Protein AF-A0AAD5N3J8-F1 (afdb_monomer_lite)

Foldseek 3Di:
DDPPPPPPDFDFQVVLCVVVVVVQDQDDDPDPVVSVVCVCVSVVVSSVVRGDPPPPPCVLADPVLVVLVVVLVVLVPDPPRDPVNNVVSVVVNVVRVVVSVVVVVVVVVVVVVVVVPD

Secondary structure (DSSP, 8-state):
-------PPPPB-HHHHHHHGGG------S-HHHHHHHHHHHHHHHHHHSB------GGGS-HHHHHHHHHHHHHHH-TT--HHHHHHHHHHHHHHHHHHHHHHHHHHHHHHHHHTT-

pLDDT: mean 75.93, std 15.69, range [34.59, 96.69]

Organism: Parelaphostrongylus tenuis (NCBI:txid148309)

Radius of gyration: 22.36 Å; chains: 1; bounding box: 46×36×68 Å

Structure (mmCIF, N/CA/C/O backbone):
data_AF-A0AAD5N3J8-F1
#
_entry.id   AF-A0AAD5N3J8-F1
#
loop_
_atom_site.group_PDB
_atom_site.id
_atom_site.type_symbol
_atom_site.label_atom_id
_atom_site.label_alt_id
_atom_site.label_comp_id
_atom_site.label_asym_id
_atom_site.label_entity_id
_atom_site.label_seq_id
_atom_site.pdbx_PDB_ins_code
_atom_site.Cartn_x
_atom_site.Cartn_y
_atom_site.Cartn_z
_atom_site.occupancy
_atom_site.B_iso_or_equiv
_atom_site.auth_seq_id
_atom_site.auth_comp_id
_atom_site.auth_asym_id
_atom_site.auth_atom_id
_atom_site.pdbx_PDB_model_num
ATOM 1 N N . MET A 1 1 ? -4.858 -28.820 9.110 1.00 35.75 1 MET A N 1
ATOM 2 C CA . MET A 1 1 ? -5.036 -27.354 9.187 1.00 35.75 1 MET A CA 1
ATOM 3 C C . MET A 1 1 ? -5.125 -26.830 7.762 1.00 35.75 1 MET A C 1
ATOM 5 O O . MET A 1 1 ? -4.140 -26.932 7.046 1.00 35.75 1 MET A O 1
ATOM 9 N N . CYS A 1 2 ? -6.297 -26.381 7.308 1.00 34.59 2 CYS A N 1
ATOM 10 C CA . CYS A 1 2 ? -6.487 -25.942 5.921 1.00 34.59 2 CYS A CA 1
ATOM 11 C C . CYS A 1 2 ? -6.465 -24.416 5.847 1.00 34.59 2 CYS A C 1
ATOM 13 O O . CYS A 1 2 ? -7.34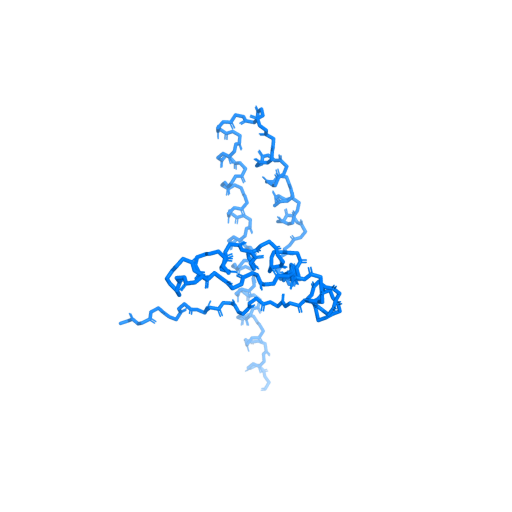2 -23.750 6.394 1.00 34.59 2 CYS A O 1
ATOM 15 N N . TYR A 1 3 ? -5.467 -23.873 5.153 1.00 42.12 3 TYR A N 1
ATOM 16 C CA . TYR A 1 3 ? -5.412 -22.464 4.791 1.00 42.12 3 TYR A CA 1
ATOM 17 C C . TYR A 1 3 ? -6.563 -22.163 3.828 1.00 42.12 3 TYR A C 1
ATOM 19 O O . TYR A 1 3 ? -6.501 -22.521 2.653 1.00 42.12 3 TYR A O 1
ATOM 27 N N . HIS A 1 4 ? -7.615 -21.496 4.302 1.00 40.47 4 HIS A N 1
ATOM 28 C CA . HIS A 1 4 ? -8.539 -20.808 3.405 1.00 40.47 4 HIS A CA 1
ATOM 29 C C . HIS A 1 4 ? -7.762 -19.671 2.726 1.00 40.47 4 HIS A C 1
ATOM 31 O O . HIS A 1 4 ? -7.720 -18.542 3.213 1.00 40.47 4 HIS A O 1
ATOM 37 N N . ARG A 1 5 ? -7.113 -19.965 1.592 1.00 45.25 5 ARG A N 1
ATOM 38 C CA . ARG A 1 5 ? -6.805 -18.943 0.591 1.00 45.25 5 ARG A CA 1
ATOM 39 C C . ARG A 1 5 ? -8.155 -18.412 0.126 1.00 45.25 5 ARG A C 1
ATOM 41 O O . ARG A 1 5 ? -8.782 -18.997 -0.750 1.00 45.25 5 ARG A O 1
ATOM 48 N N . ILE A 1 6 ? -8.613 -17.322 0.733 1.00 51.72 6 ILE A N 1
ATOM 49 C CA . ILE A 1 6 ? -9.677 -16.503 0.164 1.00 51.72 6 ILE A CA 1
ATOM 50 C C . ILE A 1 6 ? -9.125 -16.020 -1.182 1.00 51.72 6 ILE A C 1
ATOM 52 O O . ILE A 1 6 ? -8.342 -15.070 -1.229 1.00 51.72 6 ILE A O 1
ATOM 56 N N . ARG A 1 7 ? -9.452 -16.719 -2.277 1.00 48.22 7 ARG A N 1
ATOM 57 C CA . ARG A 1 7 ? -9.297 -16.161 -3.622 1.00 48.22 7 ARG A CA 1
ATOM 58 C C . ARG A 1 7 ? -10.171 -14.915 -3.628 1.00 48.22 7 ARG A C 1
ATOM 60 O O . ARG A 1 7 ? -11.390 -15.014 -3.551 1.00 48.22 7 ARG A O 1
ATOM 67 N N . LYS A 1 8 ? -9.545 -13.740 -3.618 1.00 54.59 8 LYS A N 1
ATOM 68 C CA . LYS A 1 8 ? -10.270 -12.492 -3.830 1.00 54.59 8 LYS A CA 1
ATOM 69 C C . LYS A 1 8 ? -10.792 -12.528 -5.260 1.00 54.59 8 LYS A C 1
ATOM 71 O O . LYS A 1 8 ? -9.985 -12.631 -6.179 1.00 54.59 8 LYS A O 1
ATOM 76 N N . ALA A 1 9 ? -12.110 -12.495 -5.430 1.00 58.19 9 ALA A N 1
ATOM 77 C CA . ALA A 1 9 ? -12.703 -12.284 -6.740 1.00 58.19 9 ALA A CA 1
ATOM 78 C C . ALA A 1 9 ? -12.193 -10.936 -7.272 1.00 58.19 9 ALA A C 1
ATOM 80 O O . ALA A 1 9 ? -12.275 -9.929 -6.558 1.00 58.19 9 ALA A O 1
ATOM 81 N N . LYS A 1 10 ? -11.588 -10.940 -8.465 1.00 59.03 10 LYS A N 1
ATOM 82 C CA . LYS A 1 10 ? -11.339 -9.705 -9.212 1.00 59.03 10 LYS A CA 1
ATOM 83 C C . LYS A 1 10 ? -12.711 -9.127 -9.561 1.00 59.03 10 LYS A C 1
ATOM 85 O O . LYS A 1 10 ? -13.589 -9.876 -9.982 1.00 59.03 10 LYS A O 1
ATOM 90 N N . GLN A 1 11 ? -12.903 -7.843 -9.286 1.00 66.25 11 GLN A N 1
ATOM 91 C CA . GLN A 1 11 ? -14.092 -7.116 -9.704 1.00 66.25 11 GLN A CA 1
ATOM 92 C C . GLN A 1 11 ? -13.742 -6.406 -11.004 1.00 66.25 11 GLN A C 1
ATOM 94 O O . GLN A 1 11 ? -12.693 -5.766 -11.089 1.00 66.25 11 GLN A O 1
ATOM 99 N N . TYR A 1 12 ? -14.603 -6.575 -11.991 1.00 71.88 12 TYR A N 1
ATOM 100 C CA . TYR A 1 12 ? -14.462 -6.011 -13.319 1.00 71.88 12 TYR A CA 1
ATOM 101 C C . TYR A 1 12 ? -15.476 -4.875 -13.466 1.00 71.88 12 TYR A C 1
ATOM 103 O O . TYR A 1 12 ? -16.541 -4.928 -12.850 1.00 71.88 12 TYR A O 1
ATOM 111 N N . ASP A 1 13 ? -15.090 -3.817 -14.170 1.00 77.00 13 ASP A N 1
ATOM 112 C CA . ASP A 1 13 ? -15.980 -2.726 -14.547 1.00 77.00 13 ASP A CA 1
ATOM 113 C C . ASP A 1 13 ? -16.786 -3.159 -15.775 1.00 77.00 13 ASP A C 1
ATOM 115 O O . ASP A 1 13 ? -16.226 -3.310 -16.860 1.00 77.00 13 ASP A O 1
ATOM 119 N N . ASP A 1 14 ? -18.077 -3.423 -15.587 1.00 76.56 14 ASP A N 1
ATOM 120 C CA . ASP A 1 14 ? -18.931 -3.956 -16.649 1.00 76.56 14 ASP A CA 1
ATOM 121 C C . ASP A 1 14 ? -19.047 -2.974 -17.834 1.00 76.56 14 ASP A C 1
ATOM 123 O O . ASP A 1 14 ? -19.078 -3.415 -18.981 1.00 76.56 14 ASP A O 1
ATOM 127 N N . ASP A 1 15 ? -18.999 -1.657 -17.588 1.00 78.00 15 ASP A N 1
ATOM 128 C CA . ASP A 1 15 ? -19.093 -0.639 -18.644 1.00 78.00 15 ASP A CA 1
ATOM 129 C C . ASP A 1 15 ? -17.828 -0.633 -19.524 1.00 78.00 15 ASP A C 1
ATOM 131 O O . ASP A 1 15 ? -17.899 -0.532 -20.749 1.00 78.00 15 ASP A O 1
ATOM 135 N N . VAL A 1 16 ? -16.652 -0.796 -18.906 1.00 75.81 16 VAL A N 1
ATOM 136 C CA . VAL A 1 16 ? -15.362 -0.893 -19.616 1.00 75.81 16 VAL A CA 1
ATOM 137 C C . VAL A 1 16 ? -15.230 -2.244 -20.325 1.00 75.81 16 VAL A C 1
ATOM 139 O O . VAL A 1 16 ? -14.647 -2.334 -21.408 1.00 75.81 16 VAL A O 1
ATOM 142 N N . LEU A 1 17 ? -15.780 -3.308 -19.736 1.00 76.25 17 LEU A N 1
ATOM 143 C CA . LEU A 1 17 ? -15.806 -4.633 -20.348 1.00 76.25 17 LEU A CA 1
ATOM 144 C C . LEU A 1 17 ? -16.625 -4.626 -21.645 1.00 76.25 17 LEU A C 1
ATOM 146 O O . LEU A 1 17 ? -16.157 -5.144 -22.660 1.00 76.25 17 LEU A O 1
ATOM 150 N N . ASP A 1 18 ? -17.801 -4.000 -21.622 1.00 79.50 18 ASP A N 1
ATOM 151 C CA . ASP A 1 18 ? -18.686 -3.872 -22.782 1.00 79.50 18 ASP A CA 1
ATOM 152 C C . ASP A 1 18 ? -18.086 -2.997 -23.898 1.00 79.50 18 ASP A C 1
ATOM 154 O O . ASP A 1 18 ? -18.408 -3.193 -25.071 1.00 79.50 18 ASP A O 1
ATOM 158 N N . GLU A 1 19 ? -17.174 -2.075 -23.573 1.00 78.19 19 GLU A N 1
ATOM 159 C CA . GLU A 1 19 ? -16.430 -1.281 -24.561 1.00 78.19 19 GLU A CA 1
ATOM 160 C C . GLU A 1 19 ? -15.277 -2.072 -25.206 1.00 78.19 19 GLU A C 1
ATOM 162 O O . GLU A 1 19 ? -15.045 -1.973 -26.414 1.00 78.19 19 GLU A O 1
ATOM 167 N N . ILE A 1 20 ? -14.559 -2.885 -24.423 1.00 76.12 20 ILE A N 1
ATOM 168 C CA . ILE A 1 20 ? -13.359 -3.592 -24.895 1.00 76.12 20 ILE A CA 1
ATOM 169 C C . ILE A 1 20 ? -13.712 -4.889 -25.631 1.00 76.12 20 ILE A C 1
ATOM 171 O O . ILE A 1 20 ? -13.097 -5.186 -26.660 1.00 76.12 20 ILE A O 1
ATOM 175 N N . LEU A 1 21 ? -14.706 -5.649 -25.155 1.00 73.56 21 LEU A N 1
ATOM 176 C CA . LEU A 1 21 ? -15.084 -6.950 -25.727 1.00 73.56 21 LEU A CA 1
ATOM 177 C C . LEU A 1 21 ? -15.366 -6.909 -27.241 1.00 73.56 21 LEU A C 1
ATOM 179 O O . LEU A 1 21 ? -14.857 -7.782 -27.944 1.00 73.56 21 LEU A O 1
ATOM 183 N N . PRO A 1 22 ? -16.102 -5.921 -27.790 1.00 76.50 22 PRO A N 1
ATOM 184 C CA . PRO A 1 22 ? -16.369 -5.850 -29.228 1.00 76.50 22 PRO A CA 1
ATOM 185 C C . PRO A 1 22 ? -15.127 -5.562 -30.080 1.00 76.50 22 PRO A C 1
ATOM 187 O O . PRO A 1 22 ? -15.128 -5.853 -31.273 1.00 76.50 22 PRO A O 1
ATOM 190 N N . SER A 1 23 ? -14.085 -4.967 -29.489 1.00 69.81 23 SER A N 1
ATOM 191 C CA . SER A 1 23 ? -12.823 -4.651 -30.172 1.00 69.81 23 SER A CA 1
ATOM 192 C C . SER A 1 23 ? -11.816 -5.807 -30.155 1.00 69.81 23 SER A C 1
ATOM 194 O O . SER A 1 23 ? -10.821 -5.769 -30.879 1.00 69.81 23 SER A O 1
ATOM 196 N N . TYR A 1 24 ? -12.074 -6.839 -29.345 1.00 69.00 24 TYR A N 1
ATOM 197 C CA . TYR A 1 24 ? -11.211 -8.005 -29.233 1.00 69.00 24 TYR A CA 1
ATOM 198 C C . TYR A 1 24 ? -11.465 -8.980 -30.390 1.00 69.00 24 TYR A C 1
ATOM 200 O O . TYR A 1 24 ? -12.425 -9.752 -30.399 1.00 69.00 24 TYR A O 1
ATOM 208 N N . GLU A 1 25 ? -10.582 -8.952 -31.385 1.00 66.25 25 GLU A N 1
ATOM 209 C CA . GLU A 1 25 ? -10.590 -9.905 -32.492 1.00 66.25 25 GLU A CA 1
ATOM 210 C C . GLU A 1 25 ? -9.882 -11.196 -32.053 1.00 66.25 25 GLU A C 1
ATOM 212 O O . GLU A 1 25 ? -8.659 -11.318 -32.131 1.00 66.25 25 GLU A O 1
ATOM 217 N N . CYS A 1 26 ? -10.653 -12.164 -31.551 1.00 61.84 26 CYS A N 1
ATOM 218 C CA . CYS A 1 26 ? -10.135 -13.491 -31.229 1.00 61.84 26 CYS A CA 1
ATOM 219 C C . CYS A 1 26 ? -9.744 -14.203 -32.531 1.00 61.84 26 CYS A C 1
ATOM 221 O O . CYS A 1 26 ? -10.604 -14.703 -33.260 1.00 61.84 26 CYS A O 1
ATOM 223 N N . ARG A 1 27 ? -8.449 -14.231 -32.847 1.00 61.22 27 ARG A N 1
ATOM 224 C CA . ARG A 1 27 ? -7.927 -15.046 -33.946 1.00 61.22 27 ARG A CA 1
ATOM 225 C C . ARG A 1 27 ? -7.896 -16.491 -33.471 1.00 61.22 27 ARG A C 1
ATOM 227 O O . ARG A 1 27 ? -7.213 -16.790 -32.503 1.00 61.22 27 ARG A O 1
ATOM 234 N N . ILE A 1 28 ? -8.697 -17.335 -34.109 1.00 60.97 28 ILE A N 1
ATOM 235 C CA . ILE A 1 28 ? -8.676 -18.783 -33.904 1.00 60.97 28 ILE A CA 1
ATOM 236 C C . ILE A 1 28 ? -7.675 -19.329 -34.926 1.00 60.97 28 ILE A C 1
ATOM 238 O O . ILE A 1 28 ? -7.912 -19.201 -36.131 1.00 60.97 28 ILE A O 1
ATOM 242 N N . GLU A 1 29 ? -6.541 -19.837 -34.459 1.00 62.75 29 GLU A N 1
ATOM 243 C CA . GLU A 1 29 ? -5.552 -20.560 -35.257 1.00 62.75 29 GLU A CA 1
ATOM 244 C C . GLU A 1 29 ? -5.994 -22.020 -35.481 1.00 62.75 29 GLU A C 1
ATOM 246 O O . GLU A 1 29 ? -6.990 -22.505 -34.946 1.00 62.75 29 GLU A O 1
ATOM 251 N N . GLU A 1 30 ? -5.290 -22.733 -36.363 1.00 59.84 30 GLU A N 1
ATOM 252 C CA . GLU A 1 30 ? -5.618 -24.126 -36.699 1.00 59.84 30 GLU A CA 1
ATOM 253 C C . GLU A 1 30 ? -5.178 -25.134 -35.616 1.00 59.84 30 GLU A C 1
ATOM 255 O O . GLU A 1 30 ? -5.712 -26.247 -35.587 1.00 59.84 30 GLU A O 1
ATOM 260 N N . ASP A 1 31 ? -4.235 -24.769 -34.731 1.00 60.41 31 ASP A N 1
ATOM 261 C CA . ASP A 1 31 ? -3.786 -25.592 -33.598 1.00 60.41 31 ASP A CA 1
ATOM 262 C C . ASP A 1 31 ? -4.467 -25.159 -32.279 1.00 60.41 31 ASP A C 1
ATOM 264 O O . ASP A 1 31 ? -4.119 -24.12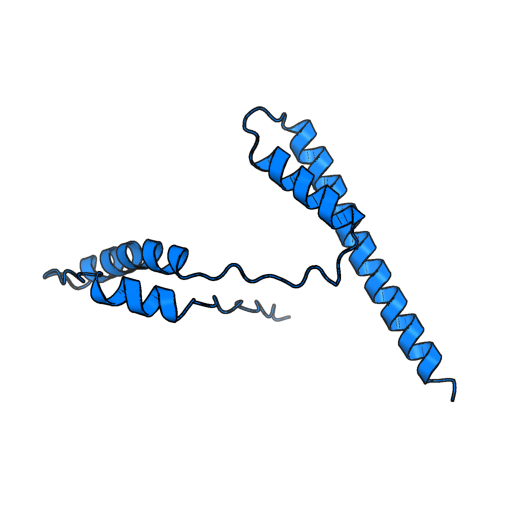3 -31.703 1.00 60.41 31 ASP A O 1
ATOM 268 N N . PRO A 1 32 ? -5.368 -25.989 -31.715 1.00 60.75 32 PRO A N 1
ATOM 269 C CA . PRO A 1 32 ? -6.089 -25.679 -30.479 1.00 60.75 32 PRO A CA 1
ATOM 270 C C . PRO A 1 32 ? -5.203 -25.495 -29.237 1.00 60.75 32 PRO A C 1
ATOM 272 O O . PRO A 1 32 ? -5.687 -25.026 -28.204 1.00 60.75 32 PRO A O 1
ATOM 275 N N . SER A 1 33 ? -3.945 -25.949 -29.278 1.00 63.62 33 SER A N 1
ATOM 276 C CA . SER A 1 33 ? -3.003 -25.821 -28.162 1.00 63.62 33 SER A CA 1
ATOM 277 C C . SER A 1 33 ? -2.239 -24.494 -28.169 1.00 63.62 33 SER A C 1
ATOM 279 O O . SER A 1 33 ? -1.960 -23.966 -27.093 1.00 63.62 33 SER A O 1
ATOM 281 N N . GLU A 1 34 ? -1.991 -23.920 -29.350 1.00 61.06 34 GLU A N 1
ATOM 282 C CA . GLU A 1 34 ? -1.411 -22.579 -29.516 1.00 61.06 34 GLU A CA 1
ATOM 283 C C . GLU A 1 34 ? -2.471 -21.487 -29.287 1.00 61.06 34 GLU A C 1
ATOM 285 O O . GLU A 1 34 ? -2.188 -20.445 -28.691 1.00 61.06 34 GLU A O 1
ATOM 290 N N . ASP A 1 35 ? -3.727 -21.787 -29.631 1.00 64.69 35 ASP A N 1
ATOM 291 C CA . ASP A 1 35 ? -4.885 -20.920 -29.400 1.00 64.69 35 ASP A CA 1
ATOM 292 C C . ASP A 1 35 ? -5.078 -20.521 -27.937 1.00 64.69 35 ASP A C 1
ATOM 294 O O . ASP A 1 35 ? -5.473 -19.394 -27.639 1.00 64.69 35 ASP A O 1
ATOM 298 N N . TYR A 1 36 ? -4.825 -21.436 -26.998 1.00 69.31 36 TYR A N 1
ATOM 299 C CA . TYR A 1 36 ? -5.117 -21.175 -25.591 1.00 69.31 36 TYR A CA 1
ATOM 300 C C . TYR A 1 36 ? -4.125 -20.193 -24.961 1.00 69.31 36 TYR A C 1
ATOM 302 O O . TYR A 1 36 ? -4.542 -19.323 -24.198 1.00 69.31 36 TYR A O 1
ATOM 310 N N . GLU A 1 37 ? -2.829 -20.306 -25.264 1.00 72.50 37 GLU A N 1
ATOM 311 C CA . GLU A 1 37 ? -1.827 -19.375 -24.727 1.00 72.50 37 GLU A CA 1
ATOM 312 C C . GLU A 1 37 ? -2.016 -17.973 -25.312 1.00 72.50 37 GLU A C 1
ATOM 314 O O . GLU A 1 37 ? -2.049 -16.998 -24.565 1.00 72.50 37 GLU A O 1
ATOM 319 N N . LEU A 1 38 ? -2.267 -17.875 -26.620 1.00 68.62 38 LEU A N 1
ATOM 320 C CA . LEU A 1 38 ? -2.546 -16.602 -27.289 1.00 68.62 38 LEU A CA 1
ATOM 321 C C . LEU A 1 38 ? -3.845 -15.951 -26.798 1.00 68.62 38 LEU A C 1
ATOM 323 O O . LEU A 1 38 ? -3.908 -14.730 -26.643 1.00 68.62 38 LEU A O 1
ATOM 327 N N . LEU A 1 39 ? -4.871 -16.753 -26.505 1.00 70.44 39 LEU A N 1
ATOM 328 C CA . LEU A 1 39 ? -6.112 -16.273 -25.905 1.00 70.44 39 LEU A CA 1
ATOM 329 C C . LEU A 1 39 ? -5.882 -15.769 -24.476 1.00 70.44 39 LEU A C 1
ATOM 331 O O . LEU A 1 39 ? -6.404 -14.720 -24.108 1.00 70.44 39 LEU A O 1
ATOM 335 N N . VAL A 1 40 ? -5.086 -16.471 -23.668 1.00 72.06 40 VAL A N 1
ATOM 336 C CA . VAL A 1 40 ? -4.759 -16.029 -22.305 1.00 72.06 40 VAL A CA 1
ATOM 337 C C . VAL A 1 40 ? -3.954 -14.728 -22.323 1.00 72.06 40 VAL A C 1
ATOM 339 O O . VAL A 1 40 ? -4.342 -13.790 -21.626 1.00 72.06 40 VAL A O 1
ATOM 342 N N . ASP A 1 41 ? -2.911 -14.633 -23.148 1.00 73.00 41 ASP A N 1
ATOM 343 C CA . ASP A 1 41 ? -2.084 -13.425 -23.282 1.00 73.00 41 ASP A CA 1
ATOM 344 C C . ASP A 1 41 ? -2.897 -12.249 -23.844 1.00 73.00 41 ASP A C 1
ATOM 346 O O . ASP A 1 41 ? -2.820 -11.120 -23.351 1.00 73.00 41 ASP A O 1
ATOM 350 N N . GLY A 1 42 ? -3.744 -12.510 -24.844 1.00 70.38 42 GLY A N 1
ATOM 351 C CA . GLY A 1 42 ? -4.619 -11.502 -25.432 1.00 70.38 42 GLY A CA 1
ATOM 352 C C . GLY A 1 42 ? -5.692 -10.995 -24.465 1.00 70.38 42 GLY A C 1
ATOM 353 O O . GLY A 1 42 ? -6.073 -9.829 -24.548 1.00 70.38 42 GLY A O 1
ATOM 354 N N . LEU A 1 43 ? -6.158 -11.834 -23.536 1.00 73.44 43 LEU A N 1
ATOM 355 C CA . LEU A 1 43 ? -7.142 -11.466 -22.513 1.00 73.44 43 LEU A CA 1
ATOM 356 C C . LEU A 1 43 ? -6.512 -10.875 -21.245 1.00 73.44 43 LEU A C 1
ATOM 358 O O . LEU A 1 43 ? -7.224 -10.242 -20.461 1.00 73.44 43 LEU A O 1
ATOM 362 N N . GLU A 1 44 ? -5.205 -11.033 -21.027 1.00 75.88 44 GLU A N 1
ATOM 363 C CA . GLU A 1 44 ? -4.526 -10.511 -19.837 1.00 75.88 44 GLU A CA 1
ATOM 364 C C . GLU A 1 44 ? -4.536 -8.975 -19.802 1.00 75.88 44 GLU A C 1
ATOM 366 O O . GLU A 1 44 ? -4.876 -8.385 -18.773 1.00 75.88 44 GLU A O 1
ATOM 371 N N . ILE A 1 45 ? -4.261 -8.329 -20.941 1.00 69.12 45 ILE A N 1
ATOM 372 C CA . ILE A 1 45 ? -4.237 -6.862 -21.063 1.00 69.12 45 ILE A CA 1
ATOM 373 C C . ILE A 1 45 ? -5.641 -6.253 -20.840 1.00 69.12 45 ILE A C 1
ATOM 375 O O . ILE A 1 45 ? -5.770 -5.386 -19.968 1.00 69.12 45 ILE A O 1
ATOM 379 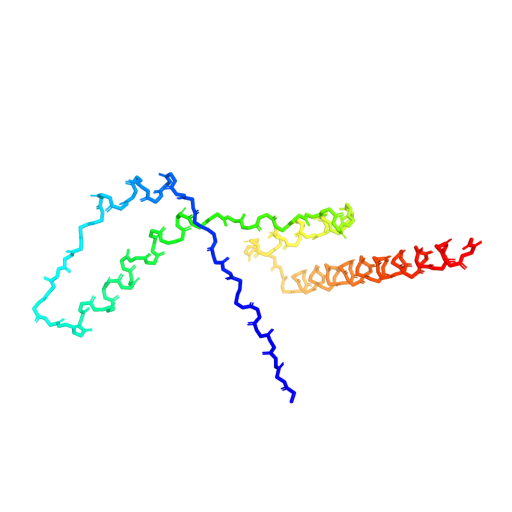N N . PRO A 1 46 ? -6.715 -6.713 -21.521 1.00 69.75 46 PRO A N 1
ATOM 380 C CA . PRO A 1 46 ? -8.090 -6.318 -21.211 1.00 69.75 46 PRO A CA 1
ATOM 381 C C . PRO A 1 46 ? -8.465 -6.555 -19.747 1.00 69.75 46 PRO A C 1
ATOM 383 O O . PRO A 1 46 ? -9.049 -5.690 -19.101 1.00 69.75 46 PRO A O 1
ATOM 386 N N . ALA A 1 47 ? -8.099 -7.705 -19.177 1.00 69.38 47 ALA A N 1
ATOM 387 C CA . ALA A 1 47 ? -8.436 -8.023 -17.794 1.00 69.38 47 ALA A CA 1
ATOM 388 C C . ALA A 1 47 ? -7.749 -7.093 -16.782 1.00 69.38 47 ALA A C 1
ATOM 390 O O . ALA A 1 47 ? -8.290 -6.875 -15.695 1.00 69.38 47 ALA A O 1
ATOM 391 N N . GLU A 1 48 ? -6.569 -6.558 -17.096 1.00 71.38 48 GLU A N 1
ATOM 392 C CA . GLU A 1 48 ? -5.904 -5.553 -16.267 1.00 71.38 48 GLU A CA 1
ATOM 393 C C . GLU A 1 48 ? -6.563 -4.172 -16.402 1.00 71.38 48 GLU A C 1
ATOM 395 O O . GLU A 1 48 ? -6.733 -3.487 -15.394 1.00 71.38 48 GLU A O 1
ATOM 400 N N . GLN A 1 49 ? -7.021 -3.805 -17.603 1.00 68.12 49 GLN A N 1
ATOM 401 C CA . GLN A 1 49 ? -7.728 -2.543 -17.872 1.00 68.12 49 GLN A CA 1
ATOM 402 C C . GLN A 1 49 ? -9.117 -2.478 -17.225 1.00 68.12 49 GLN A C 1
ATOM 404 O O . GLN A 1 49 ? -9.502 -1.445 -16.686 1.00 68.12 49 GLN A O 1
ATOM 409 N N . VAL A 1 50 ? -9.849 -3.591 -17.242 1.00 69.38 50 VAL A N 1
ATOM 410 C CA . VAL A 1 50 ? -11.206 -3.701 -16.686 1.00 69.38 50 VAL A CA 1
ATOM 411 C C . VAL A 1 50 ? -11.173 -3.942 -15.167 1.00 69.38 50 VAL A C 1
ATOM 413 O O . VAL A 1 50 ? -12.178 -3.803 -14.470 1.00 69.38 50 VAL A O 1
ATOM 416 N N . SER A 1 51 ? -10.021 -4.323 -14.606 1.00 68.62 51 SER A N 1
ATOM 417 C CA . SER A 1 51 ? -9.900 -4.606 -13.177 1.00 68.62 51 SER A CA 1
ATOM 418 C C . SER A 1 51 ? -10.074 -3.330 -12.352 1.00 68.62 51 SER A C 1
ATOM 420 O O . SER A 1 51 ? -9.150 -2.526 -12.221 1.00 68.62 51 SER A O 1
ATOM 422 N N . VAL A 1 52 ? -11.206 -3.210 -11.658 1.00 63.81 52 VAL A N 1
ATOM 423 C CA . VAL A 1 52 ? -11.411 -2.127 -10.696 1.00 63.81 52 VAL A CA 1
ATOM 424 C C . VAL A 1 52 ? -10.437 -2.329 -9.534 1.00 63.81 52 VAL A C 1
ATOM 426 O O . VAL A 1 52 ? -10.450 -3.393 -8.892 1.00 63.81 52 VAL A O 1
ATOM 429 N N . PRO A 1 53 ? -9.583 -1.340 -9.204 1.00 59.81 53 PRO A N 1
ATOM 430 C CA . PRO A 1 53 ? -8.773 -1.417 -8.006 1.00 59.81 53 PRO A CA 1
ATOM 431 C C . PRO A 1 53 ? -9.726 -1.515 -6.824 1.00 59.81 53 PRO A C 1
ATOM 433 O O . PRO A 1 53 ? -10.424 -0.564 -6.486 1.00 59.81 53 PRO A O 1
ATOM 436 N N . GLN A 1 54 ? -9.772 -2.694 -6.202 1.00 57.47 54 GLN A N 1
ATOM 437 C CA . GLN A 1 54 ? -10.592 -2.932 -5.027 1.00 57.47 54 GLN A CA 1
ATOM 438 C C . GLN A 1 54 ? -10.158 -1.923 -3.961 1.00 57.47 54 GLN A C 1
ATOM 440 O O . GLN A 1 54 ? -9.130 -2.117 -3.301 1.00 57.47 54 GLN A O 1
ATOM 445 N N . THR A 1 55 ? -10.918 -0.835 -3.806 1.00 51.38 55 THR A N 1
ATOM 446 C CA . THR A 1 55 ? -10.724 0.155 -2.754 1.00 51.38 55 THR A CA 1
ATOM 447 C C . THR A 1 55 ? -11.040 -0.555 -1.453 1.00 51.38 55 THR A C 1
ATOM 449 O O . THR A 1 55 ? -12.174 -0.584 -0.979 1.00 51.38 55 THR A O 1
ATOM 452 N N . LYS A 1 56 ? -10.035 -1.227 -0.890 1.00 56.22 56 LYS A N 1
ATOM 453 C CA . LYS A 1 56 ? -10.102 -1.730 0.474 1.00 56.22 56 LYS A CA 1
ATOM 454 C C . LYS A 1 56 ? -10.341 -0.488 1.314 1.00 56.22 56 LYS A C 1
ATOM 456 O O . LYS A 1 56 ? -9.461 0.372 1.355 1.00 56.22 56 LYS A O 1
ATOM 461 N N . SER A 1 57 ? -11.536 -0.363 1.888 1.00 56.03 57 SER A N 1
ATOM 462 C CA . SER A 1 57 ? -11.888 0.782 2.714 1.00 56.03 57 SER A CA 1
ATOM 463 C C . SER A 1 57 ? -10.759 1.006 3.717 1.00 56.03 57 SER A C 1
ATOM 465 O O . SER A 1 57 ? -10.421 0.149 4.536 1.00 56.03 57 SER A O 1
ATOM 467 N N . SER A 1 58 ? -10.092 2.149 3.588 1.00 62.56 58 SER A N 1
ATOM 468 C CA . SER A 1 58 ? -8.997 2.520 4.484 1.00 62.56 58 SER A CA 1
ATOM 469 C C . SER A 1 58 ? -9.534 3.047 5.818 1.00 62.56 58 SER A C 1
ATOM 471 O O . SER A 1 58 ? -8.770 3.550 6.637 1.00 62.56 58 SER A O 1
ATOM 473 N N . ASP A 1 59 ? -10.843 2.924 6.047 1.00 67.25 59 ASP A N 1
ATOM 474 C CA . ASP A 1 59 ? -11.570 3.368 7.239 1.00 67.25 59 ASP A CA 1
ATOM 475 C C . ASP A 1 59 ? -11.074 2.682 8.518 1.00 67.25 59 ASP A C 1
ATOM 477 O O . ASP A 1 59 ? -11.201 3.229 9.611 1.00 67.25 59 ASP A O 1
ATOM 481 N N . GLY A 1 60 ? -10.460 1.500 8.391 1.00 71.88 60 GLY A N 1
ATOM 482 C CA . GLY A 1 60 ? -9.831 0.785 9.503 1.00 71.88 60 GLY A CA 1
ATOM 483 C C . GLY A 1 60 ? -8.391 1.208 9.817 1.00 71.88 60 GLY A C 1
ATOM 484 O O . GLY A 1 60 ? -7.816 0.688 10.770 1.00 71.88 60 GLY A O 1
ATOM 485 N N . ILE A 1 61 ? -7.795 2.105 9.026 1.00 84.94 61 ILE A N 1
ATOM 486 C CA . ILE A 1 61 ? -6.377 2.474 9.102 1.00 84.94 61 ILE A CA 1
ATOM 487 C C . ILE A 1 61 ? -6.257 3.944 9.520 1.00 84.94 61 ILE A C 1
ATOM 489 O O . ILE A 1 61 ? -6.930 4.817 8.968 1.00 84.94 61 ILE A O 1
ATOM 493 N N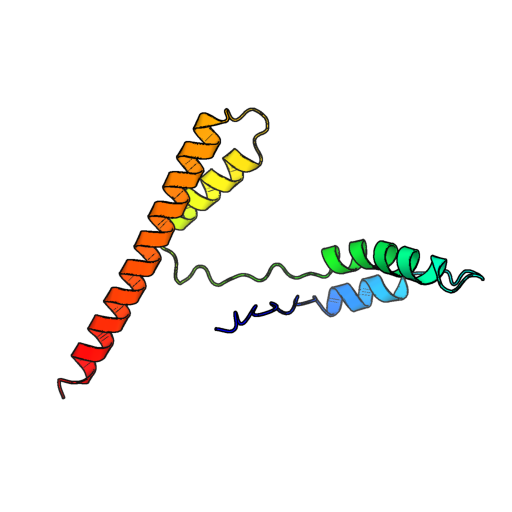 . SER A 1 62 ? -5.394 4.226 10.496 1.00 89.31 62 SER A N 1
ATOM 494 C CA . SER A 1 62 ? -5.137 5.589 10.973 1.00 89.31 62 SER A CA 1
ATOM 495 C C . SER A 1 62 ? -4.544 6.486 9.883 1.00 89.31 62 SER A C 1
ATOM 497 O O . SER A 1 62 ? -3.858 6.019 8.973 1.00 89.31 62 SER A O 1
ATOM 499 N N . THR A 1 63 ? -4.770 7.796 9.994 1.00 90.06 63 THR A N 1
ATOM 500 C CA . THR A 1 63 ? -4.204 8.806 9.081 1.00 90.06 63 THR A CA 1
ATOM 501 C C . THR A 1 63 ? -2.681 8.711 9.003 1.00 90.06 63 THR A C 1
ATOM 503 O O . THR A 1 63 ? -2.126 8.678 7.912 1.00 90.06 63 THR A O 1
ATOM 506 N N . THR A 1 64 ? -2.019 8.519 10.144 1.00 91.00 64 THR A N 1
ATOM 507 C CA . THR A 1 64 ? -0.564 8.334 10.237 1.00 91.00 64 THR A CA 1
ATOM 508 C C . THR A 1 64 ? -0.073 7.124 9.445 1.00 91.00 64 THR A C 1
ATOM 510 O O . THR A 1 64 ? 0.957 7.184 8.778 1.00 91.00 64 THR A O 1
ATOM 513 N N . THR A 1 65 ? -0.810 6.010 9.477 1.00 92.94 65 THR A N 1
ATOM 514 C CA . THR A 1 65 ? -0.449 4.829 8.687 1.00 92.94 65 THR A CA 1
ATOM 515 C C . THR A 1 65 ? -0.677 5.073 7.197 1.00 92.94 65 THR A C 1
ATOM 517 O O . THR A 1 65 ? 0.119 4.600 6.390 1.00 92.94 65 THR A O 1
ATOM 520 N N . LYS A 1 66 ? -1.719 5.825 6.812 1.00 91.69 66 LYS A N 1
ATOM 521 C CA . LYS A 1 66 ? -1.951 6.197 5.405 1.00 91.69 66 LYS A CA 1
ATOM 522 C C . LYS A 1 66 ? -0.789 7.026 4.853 1.00 91.69 66 LYS A C 1
ATOM 524 O O . LYS A 1 66 ? -0.243 6.656 3.820 1.00 91.69 66 LYS A O 1
ATOM 529 N N . GLU A 1 67 ? -0.343 8.044 5.587 1.00 92.62 67 GLU A N 1
ATOM 530 C CA . GLU A 1 67 ? 0.815 8.876 5.217 1.00 92.62 67 GLU A CA 1
ATOM 531 C C . GLU A 1 67 ? 2.106 8.052 5.081 1.00 92.62 67 GLU A C 1
ATOM 533 O O . GLU A 1 67 ? 2.889 8.230 4.147 1.00 92.62 67 GLU A O 1
ATOM 538 N N . LEU A 1 68 ? 2.336 7.099 5.993 1.00 94.06 68 LEU A N 1
ATOM 539 C CA . LEU A 1 68 ? 3.497 6.209 5.909 1.00 94.06 68 LEU A CA 1
ATOM 540 C C . LEU A 1 68 ? 3.438 5.285 4.691 1.00 94.06 68 LEU A C 1
ATOM 542 O O . LEU A 1 68 ? 4.474 5.034 4.076 1.00 94.06 68 LEU A O 1
ATOM 546 N N . LEU A 1 69 ? 2.253 4.780 4.345 1.00 92.69 69 LEU A N 1
ATOM 547 C CA . LEU A 1 69 ? 2.063 3.939 3.167 1.00 92.69 69 LEU A CA 1
ATOM 548 C C . LEU A 1 69 ? 2.255 4.727 1.873 1.00 92.69 69 LEU A C 1
ATOM 550 O O . LEU A 1 69 ? 2.902 4.211 0.968 1.00 92.69 69 LEU A O 1
ATOM 554 N N . GLU A 1 70 ? 1.764 5.963 1.808 1.00 92.94 70 GLU A N 1
ATOM 555 C CA . GLU A 1 70 ? 1.985 6.872 0.679 1.00 92.94 70 GLU A CA 1
ATOM 556 C C . GLU A 1 70 ? 3.483 7.133 0.478 1.00 92.94 70 GLU A C 1
ATOM 558 O O . GLU A 1 70 ? 4.041 6.787 -0.563 1.00 92.94 70 GLU A O 1
ATOM 563 N N . LYS A 1 71 ? 4.189 7.536 1.541 1.00 92.56 71 LYS A N 1
ATOM 564 C CA . LYS A 1 71 ? 5.654 7.680 1.522 1.00 92.56 71 LYS A CA 1
ATOM 565 C C . LYS A 1 71 ? 6.376 6.377 1.151 1.00 92.56 71 LYS A C 1
ATOM 567 O O . LYS A 1 71 ? 7.438 6.385 0.525 1.00 92.56 71 LYS A O 1
ATOM 572 N N . GLY A 1 72 ? 5.827 5.237 1.564 1.00 93.25 72 GLY A N 1
ATOM 573 C CA . GLY A 1 72 ? 6.305 3.910 1.186 1.00 93.25 72 GLY A CA 1
ATOM 574 C C . GLY A 1 72 ? 6.182 3.635 -0.308 1.00 93.25 72 GLY A C 1
ATOM 575 O O . GLY A 1 72 ? 7.110 3.073 -0.896 1.00 93.25 72 GLY A O 1
ATOM 576 N N . MET A 1 73 ? 5.075 4.048 -0.920 1.00 91.75 73 MET A N 1
ATOM 577 C CA . MET A 1 73 ? 4.843 3.930 -2.357 1.00 91.75 73 MET A CA 1
ATOM 578 C C . MET A 1 73 ? 5.788 4.835 -3.145 1.00 91.75 73 MET A C 1
ATOM 580 O O . MET A 1 73 ? 6.438 4.346 -4.071 1.00 91.75 73 MET A O 1
ATOM 584 N N . ASP A 1 74 ? 5.978 6.081 -2.710 1.00 90.69 74 ASP A N 1
ATOM 585 C CA . ASP A 1 74 ? 6.925 7.013 -3.335 1.00 90.69 74 ASP A CA 1
ATOM 586 C C . ASP A 1 74 ? 8.346 6.438 -3.360 1.00 90.69 74 ASP A C 1
ATOM 588 O O . ASP A 1 74 ? 9.027 6.426 -4.387 1.00 90.69 74 ASP A O 1
ATOM 592 N N . ILE A 1 75 ? 8.793 5.874 -2.233 1.00 90.62 75 ILE A N 1
ATOM 593 C CA . ILE A 1 75 ? 10.122 5.257 -2.113 1.00 90.62 75 ILE A CA 1
ATOM 594 C C . ILE A 1 75 ? 10.231 3.971 -2.940 1.00 90.62 75 ILE A C 1
ATOM 596 O O . ILE A 1 75 ? 11.310 3.654 -3.447 1.00 90.62 75 ILE A O 1
ATOM 600 N N . LYS A 1 76 ? 9.138 3.217 -3.087 1.00 84.25 76 LYS A N 1
ATOM 601 C CA . LYS A 1 76 ? 9.111 2.000 -3.904 1.00 84.25 76 LYS A CA 1
ATOM 602 C C . LYS A 1 76 ? 9.308 2.327 -5.386 1.00 84.25 76 LYS A C 1
ATOM 604 O O . LYS A 1 76 ? 10.083 1.630 -6.046 1.00 84.25 76 LYS A O 1
ATOM 609 N N . ILE A 1 77 ? 8.631 3.370 -5.871 1.00 90.81 77 ILE A N 1
ATOM 610 C CA . ILE A 1 77 ? 8.688 3.835 -7.264 1.00 90.81 77 ILE A CA 1
ATOM 611 C C . ILE A 1 77 ? 10.023 4.533 -7.552 1.00 90.81 77 ILE A C 1
ATOM 613 O O . ILE A 1 77 ? 10.574 4.385 -8.640 1.00 90.81 77 ILE A O 1
ATOM 617 N N . ASN A 1 78 ? 10.594 5.234 -6.569 1.00 87.44 78 ASN A N 1
ATOM 618 C CA . ASN A 1 78 ? 11.863 5.930 -6.730 1.00 87.44 78 ASN A CA 1
ATOM 619 C C . ASN A 1 78 ? 13.038 4.961 -6.992 1.00 87.44 78 ASN A C 1
ATOM 621 O O . ASN A 1 78 ? 13.556 4.306 -6.080 1.00 87.44 78 ASN A O 1
ATOM 625 N N . SER A 1 79 ? 13.510 4.919 -8.239 1.00 84.38 79 SER A N 1
ATOM 626 C CA . SER A 1 79 ? 14.649 4.102 -8.682 1.00 84.38 79 SER A CA 1
ATOM 627 C C . SER A 1 79 ? 15.980 4.496 -8.029 1.00 84.38 79 SER A C 1
ATOM 629 O O . SER A 1 79 ? 16.852 3.647 -7.871 1.00 84.38 79 SER A O 1
ATOM 631 N N . SER A 1 80 ? 16.119 5.748 -7.580 1.00 94.62 80 SER A N 1
ATOM 632 C CA . SER A 1 80 ? 17.311 6.259 -6.884 1.00 94.62 80 SER A CA 1
ATOM 633 C C . SER A 1 80 ? 17.327 5.971 -5.377 1.00 94.62 80 SER A C 1
ATOM 635 O O . SER A 1 80 ? 18.325 6.226 -4.704 1.00 94.62 80 SER A O 1
ATOM 637 N N . ALA A 1 81 ? 16.236 5.436 -4.817 1.00 92.88 81 ALA A N 1
ATOM 638 C CA . ALA A 1 81 ? 16.155 5.169 -3.388 1.00 92.88 81 ALA A CA 1
ATOM 639 C C . ALA A 1 81 ? 17.083 4.018 -2.970 1.00 92.88 81 ALA A C 1
ATOM 641 O O . ALA A 1 81 ? 16.918 2.875 -3.406 1.00 92.88 81 ALA A O 1
ATOM 642 N N . THR A 1 82 ? 17.997 4.306 -2.041 1.00 95.94 82 THR A N 1
ATOM 643 C CA . THR A 1 82 ? 18.912 3.321 -1.453 1.00 95.94 82 THR A CA 1
ATOM 644 C C . THR A 1 82 ? 18.157 2.157 -0.809 1.00 95.94 82 THR A C 1
ATOM 646 O O . THR A 1 82 ? 17.091 2.325 -0.209 1.00 95.94 82 THR A O 1
ATOM 649 N N . HIS A 1 83 ? 18.761 0.969 -0.843 1.00 93.81 83 HIS A N 1
ATOM 65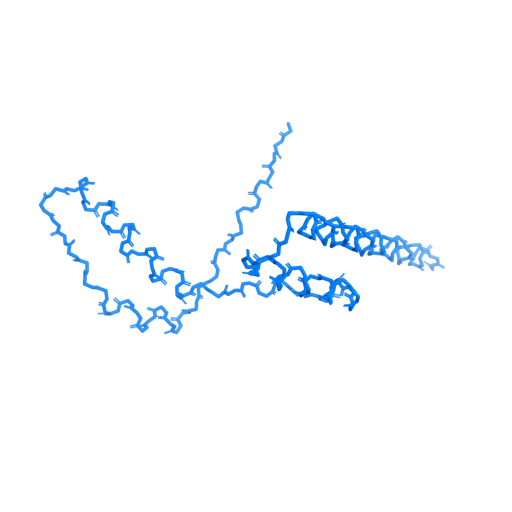0 C CA . HIS A 1 83 ? 18.238 -0.231 -0.189 1.00 93.81 83 HIS A CA 1
ATOM 651 C C . HIS A 1 83 ? 17.893 -0.012 1.298 1.00 93.81 83 HIS A C 1
ATOM 653 O O . HIS A 1 83 ? 16.825 -0.416 1.755 1.00 93.81 83 HIS A O 1
ATOM 659 N N . LEU A 1 84 ? 18.749 0.699 2.041 1.00 95.94 84 LEU A N 1
ATOM 660 C CA . LEU A 1 84 ? 18.507 1.019 3.452 1.00 95.94 84 LEU A CA 1
ATOM 661 C C . LEU A 1 84 ? 17.242 1.870 3.655 1.00 95.94 84 LEU A C 1
ATOM 663 O O . LEU A 1 84 ? 16.464 1.615 4.574 1.00 95.94 84 LEU A O 1
ATOM 667 N N . THR A 1 85 ? 17.008 2.845 2.776 1.00 93.75 85 THR A N 1
ATOM 668 C CA . THR A 1 85 ? 15.814 3.698 2.797 1.00 93.75 85 THR A CA 1
ATOM 669 C C . THR A 1 85 ? 14.558 2.871 2.545 1.00 93.75 85 THR A C 1
ATOM 671 O O . THR A 1 85 ? 13.584 2.982 3.287 1.00 93.75 85 THR A O 1
ATOM 674 N N . ARG A 1 86 ? 14.602 1.972 1.554 1.00 92.94 86 ARG A N 1
ATOM 675 C CA . ARG A 1 86 ? 13.500 1.045 1.251 1.00 92.94 86 ARG A CA 1
ATOM 676 C C . ARG A 1 86 ? 13.172 0.151 2.451 1.00 92.94 86 ARG A C 1
ATOM 678 O O . ARG A 1 86 ? 12.004 0.036 2.822 1.00 92.94 86 ARG A O 1
ATOM 685 N N . LEU A 1 87 ? 14.190 -0.433 3.091 1.00 95.69 87 LEU A N 1
ATOM 686 C CA . LEU A 1 87 ? 14.012 -1.278 4.275 1.00 95.69 87 LEU A CA 1
ATOM 687 C C . LEU A 1 87 ? 13.419 -0.507 5.452 1.00 95.69 87 LEU A C 1
ATOM 689 O O . LEU A 1 87 ? 12.433 -0.949 6.040 1.00 95.69 87 LEU A O 1
ATOM 693 N N . THR A 1 88 ? 13.992 0.650 5.776 1.00 96.31 88 THR A N 1
ATOM 694 C CA . THR A 1 88 ? 13.561 1.464 6.919 1.00 96.31 88 THR A CA 1
ATOM 695 C C . THR A 1 88 ? 12.102 1.876 6.765 1.00 96.31 88 THR A C 1
ATOM 697 O O . THR A 1 88 ? 11.305 1.702 7.687 1.00 96.31 88 THR A O 1
ATOM 700 N N . THR A 1 89 ? 11.714 2.337 5.575 1.00 93.81 89 THR A N 1
ATOM 701 C CA . THR A 1 89 ? 10.323 2.701 5.302 1.00 93.81 89 THR A CA 1
ATOM 702 C C . THR A 1 89 ? 9.395 1.494 5.378 1.00 93.81 89 THR A C 1
ATOM 704 O O . THR A 1 89 ? 8.316 1.595 5.960 1.00 93.81 89 THR A O 1
ATOM 707 N N . ASN A 1 90 ? 9.811 0.331 4.865 1.00 93.00 90 ASN A N 1
ATOM 708 C CA . ASN A 1 90 ? 9.001 -0.883 4.950 1.00 93.00 90 ASN A CA 1
ATOM 709 C C . ASN A 1 90 ? 8.760 -1.316 6.404 1.00 93.00 90 ASN A C 1
ATOM 711 O O . ASN A 1 90 ? 7.630 -1.647 6.763 1.00 93.00 90 ASN A O 1
ATOM 715 N N . VAL A 1 91 ? 9.795 -1.268 7.247 1.00 96.69 91 VAL A N 1
ATOM 716 C CA . VAL A 1 91 ? 9.690 -1.573 8.682 1.00 96.69 91 VAL A CA 1
ATOM 717 C C . VAL A 1 91 ? 8.715 -0.618 9.368 1.00 96.69 91 VAL A C 1
ATOM 719 O O . VAL A 1 91 ? 7.834 -1.074 10.098 1.00 96.69 91 VAL A O 1
ATOM 722 N N . SER A 1 92 ? 8.817 0.683 9.093 1.00 95.31 92 SER A N 1
ATOM 723 C CA . SER A 1 92 ? 7.904 1.689 9.646 1.00 95.31 92 SER A CA 1
ATOM 724 C C . SER A 1 92 ? 6.453 1.454 9.218 1.00 95.31 92 SER A C 1
ATOM 726 O O . SER A 1 92 ? 5.561 1.459 10.064 1.00 95.31 92 SER A O 1
ATOM 728 N N . CYS A 1 93 ? 6.212 1.156 7.936 1.00 93.06 93 CYS A N 1
ATOM 729 C CA . CYS A 1 93 ? 4.873 0.831 7.431 1.00 93.06 93 CYS A CA 1
ATOM 730 C C . CYS A 1 93 ? 4.284 -0.398 8.137 1.00 93.06 93 CYS A C 1
ATOM 732 O O . CYS A 1 93 ? 3.137 -0.373 8.581 1.00 93.06 93 CYS A O 1
ATOM 734 N N . ARG A 1 94 ? 5.074 -1.475 8.271 1.00 95.31 94 ARG A N 1
ATOM 735 C CA . ARG A 1 94 ? 4.633 -2.711 8.939 1.00 95.31 94 ARG A CA 1
ATOM 736 C C . ARG A 1 94 ? 4.283 -2.470 10.401 1.00 95.31 94 ARG A C 1
ATOM 738 O O . ARG A 1 94 ? 3.257 -2.967 10.855 1.00 95.31 94 ARG A O 1
ATOM 745 N N . ARG A 1 95 ? 5.108 -1.703 11.118 1.00 96.50 95 ARG A N 1
ATOM 746 C CA . ARG A 1 95 ? 4.860 -1.363 12.523 1.00 96.50 95 ARG A CA 1
ATOM 747 C C . ARG A 1 95 ? 3.553 -0.588 12.679 1.00 96.50 95 ARG A C 1
ATOM 749 O O . ARG A 1 95 ? 2.708 -0.990 13.468 1.00 96.50 95 ARG A O 1
ATOM 756 N N . SER A 1 96 ? 3.355 0.457 11.877 1.00 93.81 96 SER A N 1
ATOM 757 C CA . SER A 1 96 ? 2.145 1.288 11.948 1.00 93.81 96 SER A CA 1
ATOM 758 C C . SER A 1 96 ? 0.871 0.486 11.655 1.00 93.81 96 SER A C 1
ATOM 760 O O . SER A 1 96 ? -0.133 0.619 12.354 1.00 93.81 96 SER A O 1
ATOM 762 N N . LEU A 1 97 ? 0.929 -0.428 10.679 1.00 93.44 97 LEU A N 1
ATOM 763 C CA . LEU A 1 97 ? -0.169 -1.356 10.397 1.00 93.44 97 LEU A CA 1
ATOM 764 C C . LEU A 1 97 ? -0.446 -2.317 11.560 1.00 93.44 97 LEU A C 1
ATOM 766 O O . LEU A 1 97 ? -1.606 -2.549 11.890 1.00 93.44 97 LEU A O 1
ATOM 770 N N . GLN A 1 98 ? 0.592 -2.870 12.194 1.00 94.31 98 GLN A N 1
ATOM 771 C CA . GLN A 1 98 ? 0.427 -3.740 13.365 1.00 94.31 98 GLN A CA 1
ATOM 772 C C . GLN A 1 98 ? -0.240 -3.006 14.531 1.00 94.31 98 GLN A C 1
ATOM 774 O O . GLN A 1 98 ? -1.106 -3.571 15.197 1.00 94.31 98 GLN A O 1
ATOM 779 N N . GLU A 1 99 ? 0.120 -1.746 14.759 1.00 94.44 99 GLU A N 1
ATOM 780 C CA . GLU A 1 99 ? -0.511 -0.932 15.795 1.00 94.44 99 GLU A CA 1
ATOM 781 C C . GLU A 1 99 ? -1.985 -0.654 15.493 1.00 94.44 99 GLU A C 1
ATOM 783 O O . GLU A 1 99 ? -2.815 -0.733 16.396 1.00 94.44 99 GLU A O 1
ATOM 788 N N . ASP A 1 100 ? -2.334 -0.365 14.237 1.00 91.62 100 ASP A N 1
ATOM 789 C CA . ASP A 1 100 ? -3.731 -0.192 13.828 1.00 91.62 100 ASP A CA 1
ATOM 790 C C . ASP A 1 100 ? -4.558 -1.463 14.052 1.00 91.62 100 ASP A C 1
ATOM 792 O O . ASP A 1 100 ? -5.662 -1.388 14.599 1.00 91.62 100 ASP A O 1
ATOM 796 N N . VAL A 1 101 ? -4.001 -2.631 13.716 1.00 91.31 101 VAL A N 1
ATOM 797 C CA . VAL A 1 101 ? -4.631 -3.930 14.001 1.00 91.31 101 VAL A CA 1
ATOM 798 C C . VAL A 1 101 ? -4.848 -4.101 15.503 1.00 91.31 101 VAL A C 1
ATOM 800 O O . VAL A 1 101 ? -5.967 -4.377 15.934 1.00 91.31 101 VAL A O 1
ATOM 803 N N . HIS A 1 102 ? -3.817 -3.857 16.311 1.00 91.06 102 HIS A N 1
ATOM 804 C CA . HIS A 1 102 ? -3.915 -4.001 17.759 1.00 91.06 102 HIS A CA 1
ATOM 805 C C . HIS A 1 102 ? -4.941 -3.035 18.373 1.00 91.06 102 HIS A C 1
ATOM 807 O O . HIS A 1 102 ? -5.751 -3.425 19.215 1.00 91.06 102 HIS A O 1
ATOM 813 N N . ARG A 1 103 ? -4.979 -1.777 17.916 1.00 90.12 103 ARG A N 1
ATOM 814 C CA . ARG A 1 103 ? -5.986 -0.792 18.341 1.00 90.12 103 ARG A CA 1
ATOM 815 C C . ARG A 1 103 ? -7.398 -1.232 17.975 1.00 90.12 103 ARG A C 1
ATOM 817 O O . ARG A 1 103 ? -8.318 -1.064 18.776 1.00 90.12 103 ARG A O 1
ATOM 824 N N . HIS A 1 104 ? -7.589 -1.770 16.774 1.00 87.19 104 HIS A N 1
ATOM 825 C CA . HIS A 1 104 ? -8.883 -2.285 16.340 1.00 87.19 104 HIS A CA 1
ATOM 826 C C . HIS A 1 104 ? -9.345 -3.452 17.227 1.00 87.19 104 HIS A C 1
ATOM 828 O O . HIS A 1 104 ? -10.488 -3.456 17.687 1.00 87.19 104 HIS A O 1
ATOM 834 N N . GLU A 1 105 ? -8.452 -4.393 17.541 1.00 88.75 105 GLU A N 1
ATOM 835 C CA . GLU A 1 105 ? -8.729 -5.494 18.470 1.00 88.75 105 GLU A CA 1
ATOM 836 C C . GLU A 1 105 ? -9.119 -4.978 19.861 1.00 88.75 105 GLU A C 1
ATOM 838 O O . GLU A 1 105 ? -10.174 -5.348 20.376 1.00 88.75 105 GLU A O 1
ATOM 843 N N . GLN A 1 106 ? -8.343 -4.057 20.442 1.00 88.06 106 GLN A N 1
ATOM 844 C CA . GLN A 1 106 ? -8.648 -3.452 21.745 1.00 88.06 106 GLN A CA 1
ATOM 845 C C . GLN A 1 106 ? -10.021 -2.768 21.769 1.00 88.06 106 GLN A C 1
ATOM 847 O O . GLN A 1 106 ? -10.804 -2.976 22.699 1.00 88.06 106 GLN A O 1
ATOM 852 N N . LYS A 1 107 ? -10.351 -1.977 20.738 1.00 87.56 107 LYS A N 1
ATOM 853 C CA . LYS A 1 107 ? -11.672 -1.338 20.608 1.00 87.56 107 LYS A CA 1
ATOM 854 C C . LYS A 1 107 ? -12.790 -2.376 20.560 1.00 87.56 107 LYS A C 1
ATOM 856 O O . LYS A 1 107 ? -13.838 -2.178 21.177 1.00 87.56 107 LYS A O 1
ATOM 861 N N . LYS A 1 108 ? -12.563 -3.490 19.860 1.00 86.19 108 LYS A N 1
ATOM 862 C CA . LYS A 1 108 ? -13.504 -4.609 19.786 1.00 86.19 108 LYS A CA 1
ATOM 863 C C . LYS A 1 108 ? -13.748 -5.210 21.177 1.00 86.19 108 LYS A C 1
ATOM 865 O O . LYS A 1 108 ? -14.902 -5.327 21.580 1.00 86.19 108 LYS A O 1
ATOM 870 N N . PHE A 1 109 ? -12.689 -5.497 21.940 1.00 81.88 109 PHE A N 1
ATOM 871 C CA . PHE A 1 109 ? -12.792 -6.008 23.316 1.00 81.88 109 PHE A CA 1
ATOM 872 C C . PHE A 1 109 ? -13.525 -5.043 24.258 1.00 81.88 109 PHE A C 1
ATOM 874 O O . PHE A 1 109 ? -14.408 -5.460 25.006 1.00 81.88 109 PHE A O 1
ATOM 881 N N . GLN A 1 110 ? -13.222 -3.744 24.190 1.00 80.31 110 GLN A N 1
ATOM 882 C CA . GLN A 1 110 ? -13.908 -2.731 25.001 1.00 80.31 110 GLN A CA 1
ATOM 883 C C . GLN A 1 110 ? -15.404 -2.636 24.685 1.00 80.31 110 GLN A C 1
ATOM 885 O O . GLN A 1 110 ? -16.206 -2.401 25.588 1.00 80.31 110 GLN A O 1
ATOM 890 N N . LYS A 1 111 ? -15.790 -2.803 23.414 1.00 79.75 111 LYS A N 1
ATOM 891 C CA . LYS A 1 111 ? -17.195 -2.782 22.995 1.00 79.75 111 LYS A CA 1
ATOM 892 C C . LYS A 1 111 ? -17.980 -3.948 23.600 1.00 79.75 111 LYS A C 1
ATOM 894 O O . LYS A 1 111 ? -19.062 -3.716 24.126 1.00 79.75 111 LYS A O 1
ATOM 899 N N . TYR A 1 112 ? -17.427 -5.162 23.586 1.00 74.62 112 TYR A N 1
ATOM 900 C CA . TYR A 1 112 ? -18.076 -6.328 24.200 1.00 74.62 112 TYR A CA 1
ATOM 901 C C . TYR A 1 112 ? -18.2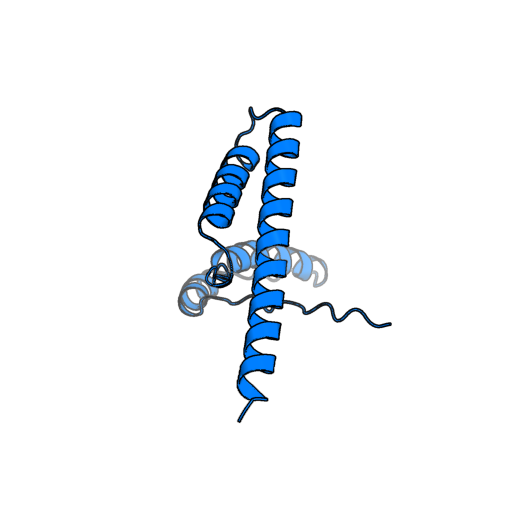67 -6.145 25.714 1.00 74.62 112 TYR A C 1
ATOM 903 O O . TYR A 1 112 ? -19.386 -6.227 26.202 1.00 74.62 112 TYR A O 1
ATOM 911 N N . HIS A 1 113 ? -17.226 -5.718 26.435 1.00 69.56 113 HIS A N 1
ATOM 912 C CA . HIS A 1 113 ? -17.304 -5.488 27.886 1.00 69.56 113 HIS A CA 1
ATOM 913 C C . HIS A 1 113 ? -18.214 -4.322 28.326 1.00 69.56 113 HIS A C 1
ATOM 915 O O . HIS A 1 113 ? -18.557 -4.209 29.507 1.00 69.56 113 HIS A O 1
ATOM 921 N N . LYS A 1 114 ? -18.559 -3.397 27.421 1.00 65.50 114 LYS A N 1
ATOM 922 C CA . LYS A 1 114 ? -19.566 -2.354 27.681 1.00 65.50 114 LYS A CA 1
ATOM 923 C C . LYS A 1 114 ? -20.991 -2.867 27.476 1.00 65.50 114 LYS A C 1
ATOM 925 O O . LYS A 1 114 ? -21.882 -2.391 28.168 1.00 65.50 114 LYS A O 1
ATOM 930 N N . ASN A 1 115 ? -21.186 -3.819 26.567 1.00 59.97 115 ASN A N 1
ATOM 931 C CA . ASN A 1 115 ? -22.496 -4.394 26.273 1.00 59.97 115 ASN A CA 1
ATOM 932 C C . ASN A 1 115 ? -22.940 -5.424 27.325 1.00 59.97 115 ASN A C 1
ATOM 934 O O . ASN A 1 115 ? -24.133 -5.543 27.551 1.00 59.97 115 ASN A O 1
ATOM 938 N N . ASP A 1 116 ? -22.007 -6.087 28.015 1.00 57.72 116 ASP A N 1
ATOM 939 C CA . ASP A 1 116 ? -22.311 -7.071 29.074 1.00 57.72 116 ASP A CA 1
ATOM 940 C C . ASP A 1 116 ? -22.611 -6.439 30.453 1.00 57.72 116 ASP A C 1
ATOM 942 O O . ASP A 1 116 ? -22.761 -7.142 31.450 1.00 57.72 116 ASP A O 1
ATOM 946 N N . ARG A 1 117 ? -22.637 -5.102 30.548 1.00 52.88 117 ARG A N 1
ATOM 947 C CA . ARG A 1 117 ? -22.859 -4.358 31.804 1.00 52.88 117 ARG A CA 1
ATOM 948 C C . ARG A 1 117 ? -24.290 -3.834 31.991 1.00 52.88 117 ARG A C 1
ATOM 950 O O . ARG A 1 117 ? -24.494 -2.984 32.857 1.00 52.88 117 ARG A O 1
ATOM 957 N N . PHE A 1 118 ? -25.247 -4.346 31.220 1.00 50.72 118 PHE A N 1
ATOM 958 C CA . PHE A 1 118 ? -26.679 -4.062 31.344 1.00 50.72 118 PHE A CA 1
ATOM 959 C C . PHE A 1 118 ? -27.490 -5.353 31.329 1.00 50.72 118 PHE A C 1
ATOM 961 O O . PHE A 1 118 ? -27.195 -6.210 30.469 1.00 50.72 118 PHE A O 1
#

Sequence (118 aa):
MCYHRIRKAKQYDDDVLDEILPSYECRIEEDPSEDYELLVDGLEIPAEQVSVPQTKSSDGISTTTKELLEKGMDIKINSSATHLTRLTTNVSCRRSLQEDVHRHEQKKFQKYHKNDRF